Protein AF-A0A2X4V142-F1 (afdb_monomer_lite)

Foldseek 3Di:
DVVLVVVLVVDDDPVNVVSVVVVVVVCVVDDCVVVVVVVVVVVVVVVVVVVVLVVLLVLLVCCLVVPLVSLVVLCVVQVVDDSVLSNVLSVVQNVCVVVVHDRPSSVVSSVSSVVSVVVVD

Radius of gyration: 23.21 Å; chains: 1; bounding box: 50×28×59 Å

Organism: Serratia plymuthica (NCBI:txid82996)

InterPro domains:
  IPR006839 Dual-action ribosomal maturation protein DarP [NF003593] (2-115)
  IPR006839 Dual-action ribosomal maturation protein DarP [PF04751] (2-114)
  IPR006839 Dual-action ribosomal maturation protein DarP [PTHR38101] (2-119)
  IPR006839 Dual-action ribosomal maturation protein DarP [cd16331] (1-115)
  IPR023153 Dual-action ribosomal maturation protein DarP superfamily [G3DSA:1.10.60.30] (1-48)
  IPR023153 Dual-action ribosomal maturation protein DarP superfamily [G3DSA:1.10.60.30] (51-121)
  IPR023153 Dual-action ribosomal maturation protein DarP superfamily [SSF158710] (2-118)

Secondary structure (DSSP, 8-state):
-HHHHHHHHH--HHHHHHHHHHHHHHHHTS--HHHHHHHHHHHHHHHHHHHHHHHHHHHHHHHHHHGGGGHHHHHHH-TTS-HHHHHHHHHHHHHHHHTT---HHHHHHHHHHHHHHHHH-

pLDDT: mean 86.77, std 7.24, range [59.44, 94.38]

Sequence (121 aa):
MRAAIELAQKIKKEGRRRQLQLIGKMLRARDVEPIQTALDKLKNRHNQQVSLFHKLEALRDRLVEEGDDAIPSILALYPEADRQQLRALVRNAQKEKATNKPPKAYRQIFQYLRDLAETAE

Structure (mmCIF, N/CA/C/O backbone):
data_AF-A0A2X4V142-F1
#
_entry.id   AF-A0A2X4V142-F1
#
loop_
_atom_site.group_PDB
_atom_site.id
_atom_site.type_symbol
_atom_site.label_atom_id
_atom_site.label_alt_id
_atom_site.label_comp_id
_atom_site.label_asym_id
_atom_site.label_entity_id
_atom_site.label_seq_id
_atom_site.pdbx_PDB_ins_code
_atom_site.Cartn_x
_atom_site.Cartn_y
_atom_site.Cartn_z
_atom_site.occupancy
_atom_site.B_iso_or_equiv
_atom_site.auth_seq_id
_atom_site.auth_comp_id
_atom_site.auth_asym_id
_atom_site.auth_atom_id
_atom_site.pdbx_PDB_model_num
ATOM 1 N N . MET A 1 1 ? 23.692 -2.843 -30.156 1.00 76.25 1 MET A N 1
ATOM 2 C CA . MET A 1 1 ? 22.852 -2.046 -29.228 1.00 76.25 1 MET A CA 1
ATOM 3 C C . MET A 1 1 ? 23.051 -2.448 -27.765 1.00 76.25 1 MET A C 1
ATOM 5 O O . MET A 1 1 ? 23.352 -1.573 -26.971 1.00 76.25 1 MET A O 1
ATOM 9 N N . ARG A 1 2 ? 22.978 -3.741 -27.407 1.00 82.19 2 ARG A N 1
ATOM 10 C CA . ARG A 1 2 ? 23.202 -4.233 -26.029 1.00 82.19 2 ARG A CA 1
ATOM 11 C C . ARG A 1 2 ? 24.508 -3.738 -25.380 1.00 82.19 2 ARG A C 1
ATOM 13 O O . ARG A 1 2 ? 24.450 -3.090 -24.345 1.00 82.19 2 ARG A O 1
ATOM 20 N N . ALA A 1 3 ? 25.649 -3.914 -26.050 1.00 85.31 3 ALA A N 1
ATOM 21 C CA . ALA A 1 3 ? 26.945 -3.430 -25.557 1.00 85.31 3 ALA A CA 1
ATOM 22 C C . ALA A 1 3 ? 26.983 -1.903 -25.327 1.00 85.31 3 ALA A C 1
ATOM 24 O O . ALA A 1 3 ? 27.609 -1.424 -24.387 1.00 85.31 3 ALA A O 1
ATOM 25 N N . ALA A 1 4 ? 26.269 -1.124 -26.151 1.00 85.75 4 ALA A N 1
ATOM 26 C CA . ALA A 1 4 ? 26.186 0.325 -25.983 1.00 85.75 4 ALA A CA 1
ATOM 27 C C . ALA A 1 4 ? 25.373 0.715 -24.735 1.00 85.75 4 ALA A C 1
ATOM 29 O O . ALA A 1 4 ? 25.744 1.667 -24.049 1.00 85.75 4 ALA A O 1
ATOM 30 N N . ILE A 1 5 ? 24.309 -0.033 -24.421 1.00 85.81 5 ILE A N 1
ATOM 31 C CA . ILE A 1 5 ? 23.491 0.145 -23.210 1.00 85.81 5 ILE A CA 1
ATOM 32 C C . ILE A 1 5 ? 24.297 -0.221 -21.958 1.00 85.81 5 ILE A C 1
ATOM 34 O O . ILE A 1 5 ? 24.337 0.560 -21.011 1.00 85.81 5 ILE A O 1
ATOM 38 N N . GLU A 1 6 ? 24.986 -1.363 -21.968 1.00 89.50 6 GLU A N 1
ATOM 39 C CA . GLU A 1 6 ? 25.841 -1.806 -20.855 1.00 89.50 6 GLU A CA 1
ATOM 40 C C . GLU A 1 6 ? 26.965 -0.798 -20.574 1.00 89.50 6 GLU A C 1
ATOM 42 O O . GLU A 1 6 ? 27.266 -0.481 -19.423 1.00 89.50 6 GLU A O 1
ATOM 47 N N . LEU A 1 7 ? 27.548 -0.222 -21.628 1.00 86.81 7 LEU A N 1
ATOM 48 C CA . LEU A 1 7 ? 28.544 0.834 -21.501 1.00 86.81 7 LEU A CA 1
ATOM 49 C C . LEU A 1 7 ? 27.940 2.124 -20.909 1.00 86.81 7 LEU A C 1
ATOM 51 O O . LEU A 1 7 ? 28.546 2.741 -20.034 1.00 86.81 7 LEU A O 1
ATOM 55 N N . ALA A 1 8 ? 26.720 2.505 -21.303 1.00 87.19 8 ALA A N 1
ATOM 56 C CA . ALA A 1 8 ? 26.029 3.679 -20.755 1.00 87.19 8 ALA A CA 1
ATOM 57 C C . ALA A 1 8 ? 25.741 3.576 -19.248 1.00 87.19 8 ALA A C 1
ATOM 59 O O . ALA A 1 8 ? 25.678 4.602 -18.572 1.00 87.19 8 ALA A O 1
ATOM 60 N N . GLN A 1 9 ? 25.569 2.359 -18.722 1.00 88.12 9 GLN A N 1
ATOM 61 C CA . GLN A 1 9 ? 25.367 2.111 -17.290 1.00 88.12 9 GLN A CA 1
ATOM 62 C C . GLN A 1 9 ? 26.652 2.307 -16.470 1.00 88.12 9 GLN A C 1
ATOM 64 O O . GLN A 1 9 ? 26.580 2.663 -15.296 1.00 88.12 9 GLN A O 1
ATOM 69 N N . LYS A 1 10 ? 27.826 2.106 -17.082 1.00 89.06 10 LYS A N 1
ATOM 70 C CA . LYS A 1 10 ? 29.137 2.205 -16.415 1.00 89.06 10 LYS A CA 1
ATOM 71 C C . LYS A 1 10 ? 29.714 3.624 -16.432 1.00 89.06 10 LYS A C 1
ATOM 73 O O . LYS A 1 10 ? 30.459 3.997 -15.528 1.00 89.06 10 LYS A O 1
ATOM 78 N N . ILE A 1 11 ? 29.385 4.421 -17.450 1.00 90.88 11 ILE A N 1
ATOM 79 C CA . ILE A 1 11 ? 29.927 5.776 -17.623 1.00 90.88 11 ILE A CA 1
ATOM 80 C C . ILE A 1 11 ? 29.072 6.806 -16.861 1.00 90.88 11 ILE A C 1
ATOM 82 O O . ILE A 1 11 ? 27.851 6.686 -16.777 1.00 90.88 11 ILE A O 1
ATOM 86 N N . LYS A 1 12 ? 29.701 7.859 -16.319 1.00 90.31 12 LYS A N 1
ATOM 87 C CA . LYS A 1 12 ? 29.040 8.957 -15.583 1.00 90.31 12 LYS A CA 1
ATOM 88 C C . LYS A 1 12 ? 29.153 10.299 -16.330 1.00 90.31 12 LYS A C 1
ATOM 90 O O . LYS A 1 12 ? 29.974 10.452 -17.233 1.00 90.31 12 LYS A O 1
ATOM 95 N N . LYS A 1 13 ? 28.345 11.288 -15.919 1.00 90.56 13 LYS A N 1
ATOM 96 C CA . LYS A 1 13 ? 28.395 12.691 -16.391 1.00 90.56 13 LYS A CA 1
ATOM 97 C C . LYS A 1 13 ? 28.298 12.810 -17.929 1.00 90.56 13 LYS A C 1
ATOM 99 O O . LYS A 1 13 ? 27.468 12.149 -18.549 1.00 90.56 13 LYS A O 1
ATOM 104 N N . GLU A 1 14 ? 29.137 13.640 -18.547 1.00 90.06 14 GLU A N 1
ATOM 105 C CA . GLU A 1 14 ? 29.138 13.924 -19.989 1.00 90.06 14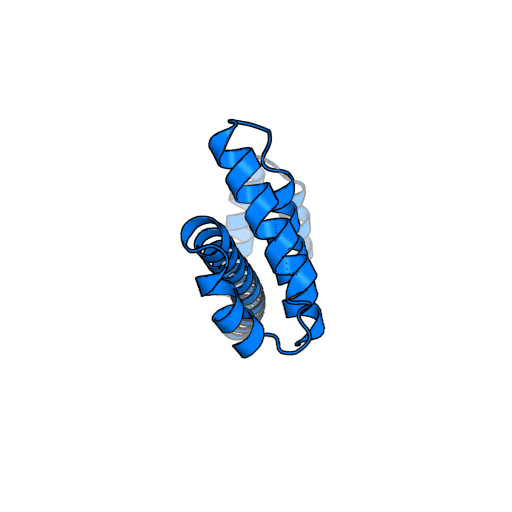 GLU A CA 1
ATOM 106 C C . GLU A 1 14 ? 29.359 12.679 -20.864 1.00 90.06 14 GLU A C 1
ATOM 108 O O . GLU A 1 14 ? 28.752 12.553 -21.928 1.00 90.06 14 GLU A O 1
ATOM 113 N N . GLY A 1 15 ? 30.144 11.701 -20.400 1.00 86.56 15 GLY A N 1
ATOM 114 C CA . GLY A 1 15 ? 30.327 10.440 -21.125 1.00 86.56 15 GLY A CA 1
ATOM 115 C C . GLY A 1 15 ? 29.031 9.626 -21.225 1.00 86.56 15 GLY A C 1
ATOM 116 O O . GLY A 1 15 ? 28.727 9.075 -22.281 1.00 86.56 15 GLY A O 1
ATOM 117 N N . ARG A 1 16 ? 28.203 9.637 -20.170 1.00 88.50 16 ARG A N 1
ATOM 118 C CA . ARG A 1 16 ? 26.861 9.032 -20.193 1.00 88.50 16 ARG A CA 1
ATOM 119 C C . ARG A 1 16 ? 25.942 9.766 -21.162 1.00 88.50 16 ARG A C 1
ATOM 121 O O . ARG A 1 16 ? 25.249 9.128 -21.945 1.00 88.50 16 ARG A O 1
ATOM 128 N N . ARG A 1 17 ? 25.954 11.103 -21.136 1.00 89.31 17 ARG A N 1
ATOM 129 C CA . ARG A 1 17 ? 25.143 11.938 -22.036 1.00 89.31 17 ARG A CA 1
ATOM 130 C C . ARG A 1 17 ? 25.458 11.651 -23.507 1.00 89.31 17 ARG A C 1
ATOM 132 O O . ARG A 1 17 ? 24.536 11.411 -24.282 1.00 89.31 17 ARG A O 1
ATOM 139 N N . ARG A 1 18 ? 26.740 11.611 -23.884 1.00 89.44 18 ARG A N 1
ATOM 140 C CA . ARG A 1 18 ? 27.165 11.269 -25.255 1.00 89.44 18 ARG A CA 1
ATOM 141 C C . ARG A 1 18 ? 26.769 9.844 -25.636 1.00 89.44 18 ARG A C 1
ATOM 143 O O . ARG A 1 18 ? 26.262 9.619 -26.732 1.00 89.44 18 ARG A O 1
ATOM 150 N N . GLN A 1 19 ? 26.926 8.897 -24.714 1.00 89.06 19 GLN A N 1
ATOM 151 C CA . GLN A 1 19 ? 26.540 7.510 -24.953 1.00 89.06 19 GLN A CA 1
ATOM 152 C C . GLN A 1 19 ? 25.026 7.357 -25.179 1.00 89.06 19 GLN A C 1
ATOM 154 O O . GLN A 1 19 ? 24.608 6.621 -26.070 1.00 89.06 19 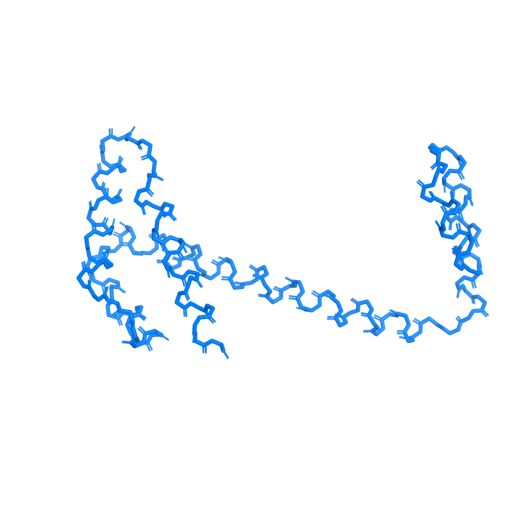GLN A O 1
ATOM 159 N N . LEU A 1 20 ? 24.195 8.095 -24.437 1.00 88.12 20 LEU A N 1
ATOM 160 C CA . LEU A 1 20 ? 22.744 8.123 -24.647 1.00 88.12 20 LEU A CA 1
ATOM 161 C C . LEU A 1 20 ? 22.366 8.695 -26.023 1.00 88.12 20 LEU A C 1
ATOM 163 O O . LEU A 1 20 ? 21.472 8.161 -26.677 1.00 88.12 20 LEU A O 1
ATOM 167 N N . GLN A 1 21 ? 23.065 9.728 -26.501 1.00 89.12 21 GLN A N 1
ATOM 168 C CA . GLN A 1 21 ? 22.845 10.282 -27.845 1.00 89.12 21 GLN A CA 1
ATOM 169 C C . GLN A 1 21 ? 23.191 9.273 -28.949 1.00 89.12 21 GLN A C 1
ATOM 171 O O . GLN A 1 21 ? 22.436 9.137 -29.915 1.00 89.12 21 GLN A O 1
ATOM 176 N N . LEU A 1 22 ? 24.294 8.530 -28.790 1.00 89.06 22 LEU A N 1
ATOM 177 C CA . LEU A 1 22 ? 24.667 7.450 -29.705 1.00 89.06 22 LEU A CA 1
ATOM 178 C C . LEU A 1 22 ? 23.588 6.360 -29.738 1.00 89.06 22 LEU A C 1
ATOM 180 O O . LEU A 1 22 ? 23.140 5.978 -30.819 1.00 89.06 22 LEU A O 1
ATOM 184 N N . ILE A 1 23 ? 23.113 5.914 -28.570 1.00 86.50 23 ILE A N 1
ATOM 185 C CA . ILE A 1 23 ? 22.010 4.946 -28.465 1.00 86.50 23 ILE A CA 1
ATOM 186 C C . ILE A 1 23 ? 20.752 5.483 -29.165 1.00 86.50 23 ILE A C 1
ATOM 188 O O . ILE A 1 23 ? 20.128 4.751 -29.929 1.00 86.50 23 ILE A O 1
ATOM 192 N N . GLY A 1 24 ? 20.415 6.764 -28.986 1.00 84.56 24 GLY A N 1
ATOM 193 C CA . GLY A 1 24 ? 19.288 7.411 -29.667 1.00 84.56 24 GLY A CA 1
ATOM 194 C C . GLY A 1 24 ? 19.432 7.478 -31.194 1.00 84.56 24 GLY A C 1
ATOM 195 O O . GLY A 1 24 ? 18.439 7.405 -31.916 1.00 84.56 24 GLY A O 1
ATOM 196 N N . LYS A 1 25 ? 20.658 7.581 -31.724 1.00 86.69 25 LYS A N 1
ATOM 197 C CA . LYS A 1 25 ? 20.917 7.470 -33.171 1.00 86.69 25 LYS A CA 1
ATOM 198 C C . LYS A 1 25 ? 20.734 6.030 -33.663 1.00 86.69 25 LYS A C 1
ATOM 200 O O . LYS A 1 25 ? 20.128 5.830 -34.708 1.00 86.69 25 LYS A O 1
ATOM 205 N N . MET A 1 26 ? 21.203 5.042 -32.899 1.00 84.19 26 MET A N 1
ATOM 206 C CA . MET A 1 26 ? 21.032 3.618 -33.226 1.00 84.19 26 MET A CA 1
ATOM 207 C C . MET A 1 26 ? 19.562 3.175 -33.175 1.00 84.19 26 MET A C 1
ATOM 209 O O . MET A 1 26 ? 19.155 2.350 -33.984 1.00 84.19 26 MET A O 1
ATOM 213 N N . LEU A 1 27 ? 18.775 3.732 -32.248 1.00 79.75 27 LEU A N 1
ATOM 214 C CA . LEU A 1 27 ? 17.336 3.481 -32.120 1.00 79.75 27 LEU A CA 1
ATOM 215 C C . LEU A 1 27 ? 16.544 3.976 -33.331 1.00 79.75 27 LEU A C 1
ATOM 217 O O . LEU A 1 27 ? 15.689 3.255 -33.819 1.00 79.75 27 LEU A O 1
ATOM 221 N N . ARG A 1 28 ? 16.862 5.171 -33.844 1.00 78.56 28 ARG A N 1
ATOM 222 C CA . ARG A 1 28 ? 16.193 5.750 -35.024 1.00 78.56 28 ARG A CA 1
ATOM 223 C C . ARG A 1 28 ? 16.446 4.983 -36.324 1.00 78.56 28 ARG A C 1
ATOM 225 O O . ARG A 1 28 ? 15.694 5.149 -37.271 1.00 78.56 28 ARG A O 1
ATOM 232 N N . ALA A 1 29 ? 17.502 4.173 -36.376 1.00 78.69 29 ALA A N 1
ATOM 233 C CA . ALA A 1 29 ? 17.829 3.335 -37.528 1.00 78.69 29 ALA A CA 1
ATOM 234 C C . ALA A 1 29 ? 17.103 1.975 -37.511 1.00 78.69 29 ALA A C 1
ATOM 236 O O . ALA A 1 29 ? 17.384 1.119 -38.348 1.00 78.69 29 ALA A O 1
ATOM 237 N N . ARG A 1 30 ? 16.217 1.742 -36.536 1.00 77.38 30 ARG A N 1
ATOM 238 C CA . ARG A 1 30 ? 15.487 0.490 -36.350 1.00 77.38 30 ARG A CA 1
ATOM 239 C C . ARG A 1 30 ? 14.010 0.785 -36.130 1.00 77.38 30 ARG A C 1
ATOM 241 O O . ARG A 1 30 ? 13.651 1.884 -35.719 1.00 77.38 30 ARG A O 1
ATOM 248 N N . ASP A 1 31 ? 13.175 -0.216 -36.366 1.00 76.44 31 ASP A N 1
ATOM 249 C CA . ASP A 1 31 ? 11.777 -0.145 -35.975 1.00 76.44 31 ASP A CA 1
ATOM 250 C C . ASP A 1 31 ? 11.656 -0.065 -34.440 1.00 76.44 31 ASP A C 1
ATOM 252 O O . ASP A 1 31 ? 12.185 -0.904 -33.700 1.00 76.44 31 ASP A O 1
ATOM 256 N N . VAL A 1 32 ? 11.017 1.006 -33.975 1.00 78.25 32 VAL A N 1
ATOM 257 C CA . VAL A 1 32 ? 10.826 1.343 -32.560 1.00 78.25 32 VAL A CA 1
ATOM 258 C C . VAL A 1 32 ? 9.513 0.794 -32.007 1.00 78.25 32 VAL A C 1
ATOM 260 O O . VAL A 1 32 ? 9.372 0.697 -30.787 1.00 78.25 32 VAL A O 1
ATOM 263 N N . GLU A 1 33 ? 8.578 0.394 -32.870 1.00 77.25 33 GLU A N 1
ATOM 264 C CA . GLU A 1 33 ? 7.231 -0.037 -32.492 1.00 77.25 33 GLU A CA 1
ATOM 265 C C . GLU A 1 33 ? 7.227 -1.277 -31.567 1.00 77.25 33 GLU A C 1
ATOM 267 O O . GLU A 1 33 ? 6.545 -1.250 -30.533 1.00 77.25 33 GLU A O 1
ATOM 272 N N . PRO A 1 34 ? 8.058 -2.321 -31.791 1.00 80.50 34 PRO A N 1
ATOM 273 C CA . PRO A 1 34 ? 8.116 -3.474 -30.888 1.00 80.50 34 PRO A CA 1
ATOM 274 C C . PRO A 1 34 ? 8.705 -3.129 -29.513 1.00 80.50 34 PRO A C 1
ATOM 276 O O . PRO A 1 34 ? 8.308 -3.698 -28.494 1.00 80.50 34 PRO A O 1
ATOM 279 N N . ILE A 1 35 ? 9.653 -2.185 -29.472 1.00 76.94 35 ILE A N 1
ATOM 280 C CA . ILE A 1 35 ? 10.288 -1.721 -28.230 1.00 76.94 35 ILE A CA 1
ATOM 281 C C . ILE A 1 35 ? 9.280 -0.914 -27.414 1.00 76.94 35 ILE A C 1
ATOM 283 O O . ILE A 1 35 ? 9.148 -1.137 -26.211 1.00 76.94 35 ILE A O 1
ATOM 287 N N . GLN A 1 36 ? 8.547 -0.015 -28.070 1.00 76.19 36 GLN A N 1
ATOM 288 C CA . GLN A 1 36 ? 7.505 0.787 -27.443 1.00 76.19 36 GLN A CA 1
ATOM 289 C C . GLN A 1 36 ? 6.384 -0.104 -26.893 1.00 76.19 36 GLN A C 1
ATOM 291 O O . GLN A 1 36 ? 6.066 -0.019 -25.711 1.00 76.19 36 GLN A O 1
ATOM 296 N N . THR A 1 37 ? 5.902 -1.064 -27.686 1.00 77.75 37 THR A N 1
ATOM 297 C CA . THR A 1 37 ? 4.892 -2.045 -27.253 1.00 77.75 37 THR A CA 1
ATOM 298 C C . THR A 1 37 ? 5.340 -2.845 -26.025 1.00 77.75 37 THR A C 1
ATOM 300 O O . THR A 1 37 ? 4.565 -3.059 -25.091 1.00 77.75 37 THR A O 1
ATOM 303 N N . ALA A 1 38 ? 6.598 -3.298 -25.994 1.00 78.38 38 ALA A N 1
ATOM 304 C CA . ALA A 1 38 ? 7.138 -4.024 -24.846 1.00 78.38 38 ALA A CA 1
ATOM 305 C C . ALA A 1 38 ? 7.254 -3.133 -23.596 1.00 78.38 38 ALA A C 1
ATOM 307 O O . ALA A 1 38 ? 6.928 -3.575 -22.491 1.00 78.38 38 ALA A O 1
ATOM 308 N N . LEU A 1 39 ? 7.680 -1.876 -23.766 1.00 77.06 39 LEU A N 1
ATOM 309 C CA . LEU A 1 39 ? 7.740 -0.890 -22.687 1.00 77.06 39 LEU A CA 1
ATOM 310 C C . LEU A 1 39 ? 6.351 -0.555 -22.142 1.00 77.06 39 LEU A C 1
ATOM 312 O O . LEU A 1 39 ? 6.194 -0.464 -20.928 1.00 77.06 39 LEU A O 1
ATOM 316 N N . ASP A 1 40 ? 5.348 -0.418 -23.002 1.00 74.69 40 ASP A N 1
ATOM 317 C CA . ASP A 1 40 ? 3.981 -0.100 -22.593 1.00 74.69 40 ASP A CA 1
ATOM 318 C C . ASP A 1 40 ? 3.328 -1.275 -21.860 1.00 74.69 40 ASP A C 1
ATOM 320 O O . ASP A 1 40 ? 2.681 -1.073 -20.834 1.00 74.69 40 ASP A O 1
ATOM 324 N N . LYS A 1 41 ? 3.596 -2.523 -22.270 1.00 72.75 41 LYS A N 1
ATOM 325 C CA . LYS A 1 41 ? 3.205 -3.718 -21.496 1.00 72.75 41 LYS A CA 1
ATOM 326 C C . LYS A 1 41 ? 3.834 -3.737 -20.098 1.00 72.75 41 LYS A C 1
ATOM 328 O O . LYS A 1 41 ? 3.151 -4.050 -19.124 1.00 72.75 41 LYS A O 1
ATOM 333 N N . LEU A 1 42 ? 5.116 -3.384 -19.983 1.00 72.00 42 LEU A N 1
ATOM 334 C CA . LEU A 1 42 ? 5.818 -3.278 -18.697 1.00 72.00 42 LEU A CA 1
ATOM 335 C C . LEU A 1 42 ? 5.247 -2.155 -17.819 1.00 72.00 42 LEU A C 1
ATOM 337 O O . LEU A 1 42 ? 4.960 -2.380 -16.643 1.00 72.00 42 LEU A O 1
ATOM 341 N N . LYS A 1 43 ? 5.038 -0.964 -18.393 1.00 70.38 43 LYS A N 1
ATOM 342 C CA . LYS A 1 43 ? 4.445 0.185 -17.696 1.00 70.38 43 LYS A CA 1
ATOM 343 C C . LYS A 1 43 ? 3.019 -0.098 -17.243 1.00 70.38 43 LYS A C 1
ATOM 345 O O . LYS A 1 43 ? 2.682 0.248 -16.120 1.00 70.38 43 LYS A O 1
ATOM 350 N N . ASN A 1 44 ? 2.206 -0.770 -18.057 1.00 70.25 44 ASN A N 1
ATOM 351 C CA . ASN A 1 44 ? 0.833 -1.117 -17.694 1.00 70.25 44 ASN A CA 1
ATOM 352 C C . ASN A 1 44 ? 0.773 -2.017 -16.457 1.00 70.25 44 ASN A C 1
ATOM 354 O O . ASN A 1 44 ? -0.013 -1.739 -15.558 1.00 70.25 44 ASN A O 1
ATOM 358 N N . ARG A 1 45 ? 1.642 -3.032 -16.352 1.00 65.00 45 ARG A N 1
ATOM 359 C CA . ARG A 1 45 ? 1.710 -3.877 -15.144 1.00 65.00 45 ARG A CA 1
ATOM 360 C C . ARG A 1 45 ? 2.118 -3.080 -13.904 1.00 65.00 45 ARG A C 1
ATOM 362 O O . ARG A 1 45 ? 1.553 -3.281 -12.835 1.00 65.00 45 ARG A O 1
ATOM 369 N N . HIS A 1 46 ? 3.075 -2.162 -14.044 1.00 66.62 46 HIS A N 1
ATOM 370 C CA . HIS A 1 46 ? 3.488 -1.307 -12.931 1.00 66.62 46 HIS A CA 1
ATOM 371 C C . HIS A 1 46 ? 2.377 -0.331 -12.516 1.00 66.62 46 HIS A C 1
ATOM 373 O O . HIS A 1 46 ? 2.075 -0.210 -11.334 1.00 66.62 46 HIS A O 1
ATOM 379 N N . ASN A 1 47 ? 1.705 0.295 -13.483 1.00 70.06 47 ASN A N 1
ATOM 380 C CA . ASN A 1 47 ? 0.588 1.206 -13.237 1.00 70.06 47 ASN A CA 1
ATOM 381 C C . ASN A 1 47 ? -0.601 0.496 -12.574 1.00 70.06 47 ASN A C 1
ATOM 383 O O . ASN A 1 47 ? -1.263 1.085 -11.723 1.00 70.06 47 ASN A O 1
ATOM 387 N N . GLN A 1 48 ? -0.856 -0.769 -12.926 1.00 76.06 48 GLN A N 1
ATOM 388 C CA . GLN A 1 48 ? -1.875 -1.593 -12.272 1.00 76.06 48 GLN A CA 1
ATOM 389 C C . GLN A 1 48 ? -1.538 -1.830 -10.797 1.00 76.06 48 GLN A C 1
ATOM 391 O O . GLN A 1 48 ? -2.381 -1.568 -9.945 1.00 76.06 48 GLN A O 1
ATOM 396 N N . GLN A 1 49 ? -0.296 -2.216 -10.481 1.00 77.06 49 GLN A N 1
ATOM 397 C CA . GLN A 1 49 ? 0.143 -2.377 -9.089 1.00 77.06 49 GLN A CA 1
ATOM 398 C C . GLN A 1 49 ? 0.043 -1.067 -8.299 1.00 77.06 49 GLN A C 1
ATOM 400 O O . GLN A 1 49 ? -0.484 -1.059 -7.191 1.00 77.06 49 GLN A O 1
ATOM 405 N N . VAL A 1 50 ? 0.477 0.056 -8.879 1.00 81.50 50 VAL A N 1
ATOM 406 C CA . VAL A 1 50 ? 0.366 1.377 -8.236 1.00 81.50 50 VAL A CA 1
ATOM 407 C C . VAL A 1 50 ? -1.100 1.749 -7.985 1.00 81.50 50 VAL A C 1
ATOM 409 O O . VAL A 1 50 ? -1.445 2.221 -6.905 1.00 81.50 50 VAL A O 1
ATOM 412 N N . SER A 1 51 ? -1.991 1.487 -8.947 1.00 84.44 51 SER A N 1
ATOM 413 C CA . SER A 1 51 ? -3.428 1.733 -8.782 1.00 84.44 51 SER A CA 1
ATOM 414 C C . SER A 1 51 ? -4.043 0.871 -7.678 1.00 84.44 51 SER A C 1
ATOM 416 O O . SER A 1 51 ? -4.842 1.381 -6.894 1.00 84.44 51 SER A O 1
ATOM 418 N N . LEU A 1 52 ? -3.661 -0.407 -7.585 1.00 86.81 52 LEU A N 1
ATOM 419 C CA . LEU A 1 52 ? -4.094 -1.290 -6.500 1.00 86.81 52 LEU A CA 1
ATOM 420 C C . LEU A 1 52 ? -3.624 -0.763 -5.143 1.00 86.81 52 LEU A C 1
ATOM 422 O O . LEU A 1 52 ? -4.444 -0.628 -4.240 1.00 86.81 52 LEU A O 1
ATOM 426 N N . PHE A 1 53 ? -2.355 -0.365 -5.020 1.00 88.25 53 PHE A N 1
ATOM 427 C CA . PHE A 1 53 ? -1.826 0.240 -3.795 1.00 88.25 53 PHE A CA 1
ATOM 428 C C . PHE A 1 53 ? -2.656 1.446 -3.344 1.00 88.25 53 PHE A C 1
ATOM 430 O O . PHE A 1 53 ? -3.113 1.475 -2.203 1.00 88.25 53 PHE A O 1
ATOM 437 N N . HIS A 1 54 ? -2.938 2.393 -4.242 1.00 89.94 54 HIS A N 1
ATOM 438 C CA . HIS A 1 54 ? -3.748 3.565 -3.902 1.00 89.94 54 HIS A CA 1
ATOM 439 C C . HIS A 1 54 ? -5.196 3.218 -3.534 1.00 89.94 54 HIS A C 1
ATOM 441 O O . HIS A 1 54 ? -5.769 3.843 -2.642 1.00 89.94 54 HIS A O 1
ATOM 447 N N . LYS A 1 55 ? -5.795 2.203 -4.170 1.00 90.44 55 LYS A N 1
ATOM 448 C CA . LYS A 1 55 ? -7.121 1.704 -3.769 1.00 90.44 55 LYS A CA 1
ATOM 449 C C . LYS A 1 55 ? -7.095 1.150 -2.344 1.00 90.44 55 LYS A C 1
ATOM 451 O O . LYS A 1 55 ? -7.981 1.471 -1.559 1.00 90.44 55 LYS A O 1
ATOM 456 N N . LEU A 1 56 ? -6.080 0.357 -1.994 1.00 92.19 56 LEU A N 1
ATOM 457 C CA . LEU A 1 56 ? -5.925 -0.196 -0.645 1.00 92.19 56 LEU A CA 1
ATOM 458 C C . LEU A 1 56 ? -5.681 0.899 0.403 1.00 92.19 56 LEU A C 1
ATOM 460 O O . LEU A 1 56 ? -6.226 0.823 1.504 1.00 92.19 56 LEU A O 1
ATOM 464 N N . GLU A 1 57 ? -4.912 1.936 0.062 1.00 92.88 57 GLU A N 1
ATOM 465 C CA . GLU A 1 57 ? -4.730 3.113 0.921 1.00 92.88 57 GLU A CA 1
ATOM 466 C C . GLU A 1 57 ? -6.057 3.827 1.187 1.00 92.88 57 GLU A C 1
ATOM 468 O O . GLU A 1 57 ? -6.396 4.060 2.346 1.00 92.88 57 GLU A O 1
ATOM 473 N N . ALA A 1 58 ? -6.846 4.088 0.140 1.00 92.50 58 ALA A N 1
ATOM 474 C CA . ALA A 1 58 ? -8.153 4.727 0.274 1.00 92.50 58 ALA A CA 1
ATOM 475 C C . ALA A 1 58 ? -9.128 3.892 1.123 1.00 92.50 58 ALA A C 1
ATOM 477 O O . ALA A 1 58 ? -9.852 4.437 1.955 1.00 92.50 58 ALA A O 1
ATOM 478 N N . LEU A 1 59 ? -9.126 2.564 0.959 1.00 91.81 59 LEU A N 1
ATOM 479 C CA . LEU A 1 59 ? -9.946 1.656 1.768 1.00 91.81 59 LEU A CA 1
ATOM 480 C C . LEU A 1 59 ? -9.541 1.674 3.247 1.00 91.81 59 LEU A C 1
ATOM 482 O O . LEU A 1 59 ? -10.407 1.727 4.120 1.00 91.81 59 LEU A O 1
ATOM 486 N N . ARG A 1 60 ? -8.237 1.662 3.544 1.00 93.69 60 ARG A N 1
ATOM 487 C CA . ARG A 1 60 ? -7.725 1.802 4.915 1.00 93.69 60 ARG A CA 1
ATOM 488 C C . ARG A 1 60 ? -8.157 3.130 5.529 1.00 93.69 60 ARG A C 1
ATOM 490 O O . ARG A 1 60 ? -8.598 3.145 6.675 1.00 93.69 60 ARG A O 1
ATOM 497 N N . ASP A 1 61 ? -7.997 4.227 4.798 1.00 93.06 61 ASP A N 1
ATOM 498 C CA . ASP A 1 61 ? -8.305 5.564 5.310 1.00 93.06 61 ASP A CA 1
ATOM 499 C C . ASP A 1 61 ? -9.793 5.675 5.636 1.00 93.06 61 ASP A C 1
ATOM 501 O O . ASP A 1 61 ? -10.155 6.047 6.753 1.00 93.06 61 ASP A O 1
ATOM 505 N N . ARG A 1 62 ? -10.637 5.181 4.727 1.00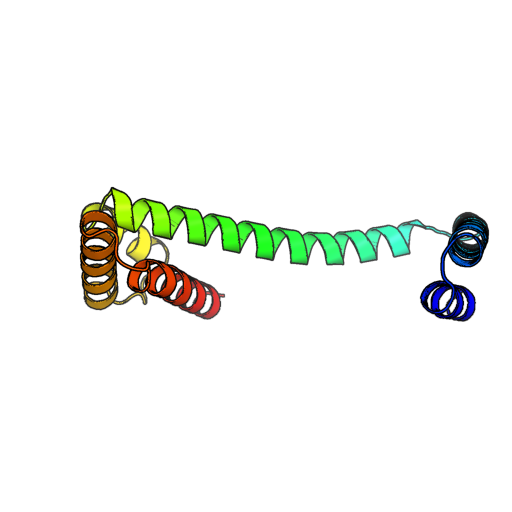 92.69 62 ARG A N 1
ATOM 506 C CA . ARG A 1 62 ? -12.079 5.063 4.931 1.00 92.69 62 ARG A CA 1
ATOM 507 C C . ARG A 1 62 ? -12.438 4.225 6.158 1.00 92.69 62 ARG A C 1
ATOM 509 O O . ARG A 1 62 ? -13.259 4.651 6.960 1.00 92.69 62 ARG A O 1
ATOM 516 N N . LEU A 1 63 ? -11.808 3.064 6.347 1.00 91.62 63 LEU A N 1
ATOM 517 C CA . LEU A 1 63 ? -12.041 2.208 7.517 1.00 91.62 63 LEU A CA 1
ATOM 518 C C . LEU A 1 63 ? -11.727 2.916 8.839 1.00 91.62 63 LEU A C 1
ATOM 520 O O . LEU A 1 63 ? -12.409 2.705 9.836 1.00 91.62 63 LEU A O 1
ATOM 524 N N . VAL A 1 64 ? -10.688 3.746 8.870 1.00 91.56 64 VAL A N 1
ATOM 525 C CA . VAL A 1 64 ? -10.285 4.462 10.086 1.00 91.56 64 VAL A CA 1
ATOM 526 C C . VAL A 1 64 ? -11.198 5.661 10.354 1.00 91.56 64 VAL A C 1
ATOM 528 O O . VAL A 1 64 ? -11.445 5.976 11.520 1.00 91.56 64 VAL A O 1
ATOM 531 N N . GLU A 1 65 ? -11.707 6.314 9.310 1.00 91.62 65 GLU A N 1
ATOM 532 C CA . GLU A 1 65 ? -12.622 7.457 9.419 1.00 91.62 65 GLU A CA 1
ATOM 533 C C . GLU A 1 65 ? -14.067 7.047 9.722 1.00 91.62 65 GLU A C 1
ATOM 535 O O . GLU A 1 65 ? -14.648 7.553 10.679 1.00 91.62 65 GLU A O 1
ATOM 540 N N . GLU A 1 66 ? -14.627 6.111 8.955 1.00 89.75 66 GLU A N 1
ATOM 541 C CA . GLU A 1 66 ? -16.018 5.645 9.085 1.00 89.75 66 GLU A CA 1
ATOM 542 C C . GLU A 1 66 ? -16.177 4.543 10.149 1.00 89.75 66 GLU A C 1
ATOM 544 O O . GLU A 1 66 ? -17.275 4.291 10.638 1.00 89.75 66 GLU A O 1
ATOM 549 N N . GLY A 1 67 ? -15.089 3.884 10.554 1.00 88.88 67 GLY A N 1
ATOM 550 C CA . GLY A 1 67 ? -15.123 2.880 11.612 1.00 88.88 67 GLY A CA 1
ATOM 551 C C . GLY A 1 67 ? -15.837 1.585 11.205 1.00 88.88 67 GLY A C 1
ATOM 552 O O . GLY A 1 67 ? -15.623 1.038 10.121 1.00 88.88 67 GLY A O 1
ATOM 553 N N . ASP A 1 68 ? -16.682 1.073 12.106 1.00 87.69 68 ASP A N 1
ATOM 554 C CA . ASP A 1 68 ? -17.397 -0.198 11.925 1.00 87.69 68 ASP A CA 1
ATOM 555 C C . ASP A 1 68 ? -18.371 -0.170 10.725 1.00 87.69 68 ASP A C 1
ATOM 557 O O . ASP A 1 68 ? -18.649 -1.225 10.145 1.00 87.69 68 ASP A O 1
ATOM 561 N N . ASP A 1 69 ? -18.834 1.015 10.315 1.00 89.25 69 ASP A N 1
ATOM 562 C CA . ASP A 1 69 ? -19.803 1.204 9.227 1.00 89.25 69 ASP A CA 1
ATOM 563 C C . ASP A 1 69 ? -19.202 0.944 7.837 1.00 89.25 69 ASP A C 1
ATOM 565 O O . ASP A 1 69 ? -19.916 0.548 6.914 1.00 89.25 69 ASP A O 1
ATOM 569 N N . ALA A 1 70 ? -17.879 1.079 7.685 1.00 90.12 70 ALA A N 1
ATOM 570 C CA . ALA A 1 70 ? -17.181 0.777 6.434 1.00 90.12 70 ALA A CA 1
ATOM 571 C C . ALA A 1 70 ? -16.856 -0.718 6.264 1.00 90.12 70 ALA A C 1
ATOM 573 O O . ALA A 1 70 ? -16.591 -1.168 5.146 1.00 90.12 70 ALA A O 1
ATOM 574 N N . ILE A 1 71 ? -16.902 -1.521 7.333 1.00 89.38 71 ILE A N 1
ATOM 575 C CA . ILE A 1 71 ? -16.536 -2.948 7.291 1.00 89.38 71 ILE A CA 1
ATOM 576 C C . ILE A 1 71 ? -17.397 -3.767 6.306 1.00 89.38 71 ILE A C 1
ATOM 578 O O . ILE A 1 71 ? -16.823 -4.560 5.556 1.00 89.38 71 ILE A O 1
ATOM 582 N N . PRO A 1 72 ? -18.733 -3.592 6.224 1.00 90.69 72 PRO A N 1
ATOM 583 C CA . PRO A 1 72 ? -19.557 -4.298 5.242 1.00 90.69 72 PRO A CA 1
ATOM 584 C C . PRO A 1 72 ? -19.120 -4.061 3.791 1.00 90.69 72 PRO A C 1
ATOM 586 O O . PRO A 1 72 ? -19.197 -4.977 2.978 1.00 90.69 72 PRO A O 1
ATOM 589 N N . SER A 1 73 ? -18.616 -2.864 3.469 1.00 89.62 73 SER A N 1
ATOM 590 C CA . SER A 1 73 ? -18.139 -2.548 2.116 1.00 89.62 73 SER A CA 1
ATOM 591 C C . SER A 1 73 ? -16.873 -3.329 1.747 1.00 89.62 73 SER A C 1
ATOM 593 O O . SER A 1 73 ? -16.730 -3.767 0.609 1.00 89.62 73 SER A O 1
ATOM 595 N N . ILE A 1 74 ? -15.994 -3.579 2.723 1.00 89.19 74 ILE A N 1
ATOM 596 C CA . ILE A 1 74 ? -14.799 -4.411 2.548 1.00 89.19 74 ILE A CA 1
ATOM 597 C C . ILE A 1 74 ? -15.188 -5.876 2.399 1.00 89.19 74 ILE A C 1
ATOM 599 O O . ILE A 1 74 ? -14.653 -6.544 1.527 1.00 89.19 74 ILE A O 1
ATOM 603 N N . LEU A 1 75 ? -16.140 -6.365 3.197 1.00 90.38 75 LEU A N 1
ATOM 604 C CA . LEU A 1 75 ? -16.626 -7.746 3.103 1.00 90.38 75 LEU A CA 1
ATOM 605 C C . LEU A 1 75 ? -17.330 -8.028 1.769 1.00 90.38 75 LEU A C 1
ATOM 607 O O . LEU A 1 75 ? -17.275 -9.147 1.272 1.00 90.38 75 LEU A O 1
ATOM 611 N N . ALA A 1 76 ? -17.965 -7.018 1.168 1.00 90.00 76 ALA A N 1
ATOM 612 C CA . ALA A 1 76 ? -18.534 -7.135 -0.172 1.00 90.00 76 ALA A CA 1
ATOM 613 C C . ALA A 1 76 ? -17.455 -7.261 -1.265 1.00 90.00 76 ALA A C 1
ATOM 615 O O . ALA A 1 76 ? -17.692 -7.913 -2.278 1.00 90.00 76 ALA A O 1
ATOM 616 N N . LEU A 1 77 ? -16.285 -6.642 -1.066 1.00 88.25 77 LEU A N 1
ATOM 617 C CA . LEU A 1 77 ? -15.138 -6.744 -1.976 1.00 88.25 77 LEU A CA 1
ATOM 618 C C . LEU A 1 77 ? -14.315 -8.017 -1.732 1.00 88.25 77 LEU A C 1
ATOM 620 O O . LEU A 1 77 ? -13.854 -8.638 -2.683 1.00 88.25 77 LEU A O 1
ATOM 624 N N . TYR A 1 78 ? -14.152 -8.402 -0.466 1.00 89.75 78 TYR A N 1
ATOM 625 C CA . TYR A 1 78 ? -13.359 -9.539 -0.007 1.00 89.75 78 TYR A CA 1
ATOM 626 C C . TYR A 1 78 ? -14.194 -10.389 0.967 1.00 89.75 78 TYR A C 1
ATOM 628 O O . TYR A 1 78 ? -14.123 -10.178 2.182 1.00 89.75 78 TYR A O 1
ATOM 636 N N . PRO A 1 79 ? -14.985 -11.354 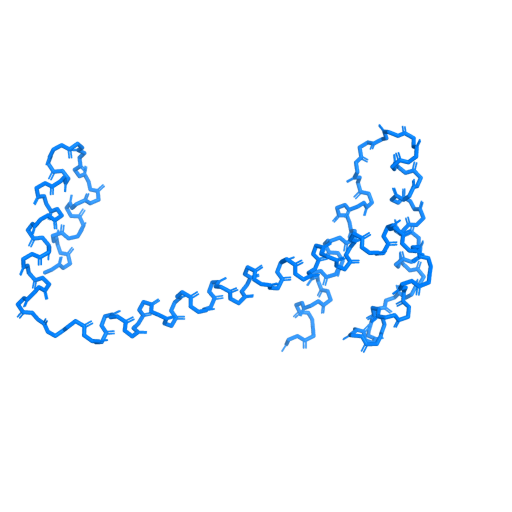0.461 1.00 88.25 79 PRO A N 1
ATOM 637 C CA . PRO A 1 79 ? -15.855 -12.193 1.292 1.00 88.25 79 PRO A CA 1
ATOM 638 C C . PRO A 1 79 ? -15.106 -13.041 2.329 1.00 88.25 79 PRO A C 1
ATOM 640 O O . PRO A 1 79 ? -15.650 -13.329 3.391 1.00 88.25 79 PRO A O 1
ATOM 643 N N . GLU A 1 80 ? -13.851 -13.393 2.040 1.00 87.88 80 GLU A N 1
ATOM 644 C CA . GLU A 1 80 ? -12.957 -14.165 2.918 1.00 87.88 80 GLU A CA 1
ATOM 645 C C . GLU A 1 80 ? -12.384 -13.337 4.086 1.00 87.88 80 GLU A C 1
ATOM 647 O O . GLU A 1 80 ? -11.678 -13.862 4.948 1.00 87.88 80 GLU A O 1
ATOM 652 N N . ALA A 1 81 ? -12.645 -12.026 4.126 1.00 89.69 81 ALA A N 1
ATOM 653 C CA . ALA A 1 81 ? -12.118 -11.173 5.179 1.00 89.69 81 ALA A CA 1
ATOM 654 C C . ALA A 1 81 ? -12.768 -11.476 6.542 1.00 89.69 81 ALA A C 1
ATOM 656 O O . ALA A 1 81 ? -13.989 -11.552 6.693 1.00 89.69 81 ALA A O 1
ATOM 657 N N . ASP A 1 82 ? -11.944 -11.559 7.583 1.00 91.50 82 ASP A N 1
ATOM 658 C CA . ASP A 1 82 ? -12.389 -11.722 8.961 1.00 91.50 82 ASP A CA 1
ATOM 659 C C . ASP A 1 82 ? -12.908 -10.383 9.504 1.00 91.50 82 ASP A C 1
ATOM 661 O O . ASP A 1 82 ? -12.166 -9.444 9.828 1.00 91.50 82 ASP A O 1
ATOM 665 N N . ARG A 1 83 ? -14.234 -10.321 9.648 1.00 91.19 83 ARG A N 1
ATOM 666 C CA . ARG A 1 83 ? -14.949 -9.167 10.196 1.00 91.19 83 ARG A CA 1
ATOM 667 C C . ARG A 1 83 ? -14.468 -8.783 11.597 1.00 91.19 83 ARG A C 1
ATOM 669 O O . ARG A 1 83 ? -14.386 -7.591 11.896 1.00 91.19 83 ARG A O 1
ATOM 676 N N . GLN A 1 84 ? -14.206 -9.748 12.479 1.00 91.62 84 GLN A N 1
ATOM 677 C CA . GLN A 1 84 ? -13.792 -9.462 13.854 1.00 91.62 84 GLN A CA 1
ATOM 678 C C . GLN A 1 84 ? -12.366 -8.913 13.898 1.00 91.62 84 GLN A C 1
ATOM 680 O O . GLN A 1 84 ? -12.113 -7.944 14.623 1.00 91.62 84 GLN A O 1
ATOM 685 N N . GLN A 1 85 ? -11.464 -9.475 13.091 1.00 92.06 85 GLN A N 1
ATOM 686 C CA . GLN A 1 85 ? -10.092 -8.988 12.970 1.00 92.06 85 GLN A CA 1
ATOM 687 C C . GLN A 1 85 ? -10.055 -7.546 12.445 1.00 92.06 85 GLN A C 1
ATOM 689 O O . GLN A 1 85 ? -9.427 -6.687 13.072 1.00 92.06 85 GLN A O 1
ATOM 694 N N . LEU A 1 86 ? -10.783 -7.247 11.360 1.00 91.50 86 LEU A N 1
ATOM 695 C CA . LEU A 1 86 ? -10.904 -5.886 10.816 1.00 91.50 86 LEU A CA 1
ATOM 696 C C . LEU A 1 86 ? -11.417 -4.903 11.868 1.00 91.50 86 LEU A C 1
ATOM 698 O O . LEU A 1 86 ? -10.818 -3.853 12.094 1.00 91.50 86 LEU A O 1
ATOM 702 N N . ARG A 1 87 ? -12.482 -5.275 12.579 1.00 92.81 87 ARG A N 1
ATOM 703 C CA . ARG A 1 87 ? -13.083 -4.448 13.629 1.00 92.81 87 ARG A CA 1
ATOM 704 C C . ARG A 1 87 ? -12.122 -4.152 14.782 1.00 92.81 87 ARG A C 1
ATOM 706 O O . ARG A 1 87 ? -12.117 -3.055 15.343 1.00 92.81 87 ARG A O 1
ATOM 713 N N . ALA A 1 88 ? -11.305 -5.127 15.177 1.00 94.38 88 ALA A N 1
ATOM 714 C CA . ALA A 1 88 ? -10.278 -4.927 16.196 1.00 94.38 88 ALA A CA 1
ATOM 715 C C . ALA A 1 88 ? -9.179 -3.968 15.710 1.00 94.38 88 ALA A C 1
ATOM 717 O O . ALA A 1 88 ? -8.801 -3.049 16.440 1.00 94.38 88 ALA A O 1
ATOM 718 N N . LEU A 1 89 ? -8.706 -4.145 14.474 1.00 94.31 89 LEU A N 1
ATOM 719 C CA . LEU A 1 89 ? -7.685 -3.291 13.867 1.00 94.31 89 LEU A CA 1
ATOM 720 C C . LEU A 1 89 ? -8.159 -1.841 13.711 1.00 94.31 89 LEU A C 1
ATOM 722 O O . LEU A 1 89 ? -7.424 -0.925 14.077 1.00 94.31 89 LEU A O 1
ATOM 726 N N . VAL A 1 90 ? -9.391 -1.629 13.248 1.00 94.19 90 VAL A N 1
ATOM 727 C CA . VAL A 1 90 ? -9.994 -0.297 13.082 1.00 94.19 90 VAL A CA 1
ATOM 728 C C . VAL A 1 90 ? -10.091 0.442 14.412 1.00 94.19 90 VAL A C 1
ATOM 730 O O . VAL A 1 90 ? -9.584 1.558 14.534 1.00 94.19 90 VAL A O 1
ATOM 733 N N . ARG A 1 91 ? -10.646 -0.195 15.451 1.00 93.94 91 ARG A N 1
ATOM 734 C CA . ARG A 1 91 ? -10.745 0.418 16.787 1.00 93.94 91 ARG A CA 1
ATOM 735 C C . ARG A 1 91 ? -9.374 0.752 17.373 1.00 93.94 91 ARG A C 1
ATOM 737 O O . ARG A 1 91 ? -9.204 1.807 17.986 1.00 93.94 91 ARG A O 1
ATOM 744 N N . ASN A 1 92 ? -8.383 -0.116 17.167 1.00 93.50 92 ASN A N 1
ATOM 745 C CA . ASN A 1 92 ? -7.011 0.151 17.592 1.00 93.50 92 ASN A CA 1
ATOM 746 C C . ASN A 1 92 ? -6.402 1.334 16.831 1.00 93.50 92 ASN A C 1
ATOM 748 O O . ASN A 1 92 ? -5.798 2.198 17.460 1.00 93.50 92 ASN A O 1
ATOM 752 N N . ALA A 1 93 ? -6.609 1.424 15.516 1.00 93.81 93 ALA A N 1
ATOM 753 C CA . ALA A 1 93 ? -6.115 2.532 14.699 1.00 93.81 93 ALA A CA 1
ATOM 754 C C . ALA A 1 93 ? -6.763 3.870 15.087 1.00 93.81 93 ALA A C 1
ATOM 756 O O . ALA A 1 93 ? -6.063 4.873 15.227 1.00 93.81 93 ALA A O 1
ATOM 757 N N . GLN A 1 94 ? -8.072 3.887 15.349 1.00 93.50 94 GLN A N 1
ATOM 758 C CA . GLN A 1 94 ? -8.774 5.072 15.852 1.00 93.50 94 GLN A CA 1
ATOM 759 C C . GLN A 1 94 ? -8.247 5.503 17.225 1.00 93.50 94 GLN A C 1
ATOM 761 O O . GLN A 1 94 ? -7.989 6.685 17.451 1.00 93.50 94 GLN A O 1
ATOM 766 N N . LYS A 1 95 ? -8.010 4.547 18.131 1.00 93.44 95 LYS A N 1
ATOM 767 C CA . LYS A 1 95 ? -7.426 4.819 19.450 1.00 93.44 95 LYS A CA 1
ATOM 768 C C . LYS A 1 95 ? -5.992 5.342 19.351 1.00 93.44 95 LYS A C 1
ATOM 770 O O . LYS A 1 95 ? -5.628 6.258 20.087 1.00 93.44 95 LYS A O 1
ATOM 775 N N . GLU A 1 96 ? -5.172 4.785 18.461 1.00 93.31 96 GLU A N 1
ATOM 776 C CA . GLU A 1 96 ? -3.811 5.269 18.193 1.00 93.31 96 GLU A CA 1
ATOM 777 C C . GLU A 1 96 ? -3.831 6.705 17.655 1.00 93.31 96 GLU A C 1
ATOM 779 O O . GLU A 1 96 ? -3.110 7.549 18.188 1.00 93.31 96 GLU A O 1
ATOM 784 N N . LYS A 1 97 ? -4.717 7.003 16.692 1.00 90.56 97 LYS A N 1
ATOM 785 C CA . LYS A 1 97 ? -4.927 8.352 16.138 1.00 90.56 97 LYS A CA 1
ATOM 786 C C . LYS A 1 97 ? -5.366 9.342 17.220 1.00 90.56 97 LYS A C 1
ATOM 788 O O . LYS A 1 97 ? -4.786 10.415 17.336 1.00 90.56 97 LYS A O 1
ATOM 793 N N . ALA A 1 98 ? -6.324 8.961 18.065 1.00 90.94 98 ALA A N 1
ATOM 794 C CA . ALA A 1 98 ? -6.815 9.802 19.158 1.00 90.94 98 ALA A CA 1
ATOM 795 C C . ALA A 1 98 ? -5.766 10.051 20.259 1.00 90.94 98 ALA A C 1
ATOM 797 O O . ALA A 1 98 ? -5.785 11.092 20.907 1.00 90.94 98 ALA A O 1
ATOM 798 N N . THR A 1 99 ? -4.844 9.109 20.477 1.00 92.38 99 THR A N 1
ATOM 799 C CA . THR A 1 99 ? -3.796 9.214 21.510 1.00 92.38 99 THR A CA 1
ATOM 800 C C . THR A 1 99 ? -2.441 9.673 20.967 1.00 92.38 99 THR A C 1
ATOM 802 O O . THR A 1 99 ? -1.460 9.624 21.707 1.00 92.38 99 THR A O 1
ATOM 805 N N . ASN A 1 100 ? -2.369 10.115 19.701 1.00 89.38 100 ASN A N 1
ATOM 806 C CA . ASN A 1 100 ? -1.127 10.497 19.010 1.00 89.38 100 ASN A CA 1
ATOM 807 C C . ASN A 1 100 ? -0.007 9.446 19.138 1.00 89.38 100 ASN A C 1
ATOM 809 O O . ASN A 1 100 ? 1.181 9.759 19.238 1.00 89.38 100 ASN A O 1
ATOM 813 N N . LYS A 1 101 ? -0.390 8.168 19.153 1.00 88.75 101 LYS A N 1
ATOM 814 C CA . LYS A 1 101 ? 0.555 7.054 19.201 1.00 88.75 101 LYS A CA 1
ATOM 815 C C . LYS A 1 101 ? 1.057 6.716 17.798 1.00 88.75 101 LYS A C 1
ATOM 817 O O . LYS A 1 101 ? 0.386 7.019 16.812 1.00 88.75 101 LYS A O 1
ATOM 822 N N . PRO A 1 102 ? 2.216 6.041 17.690 1.00 89.88 102 PRO A N 1
ATOM 823 C CA . PRO A 1 102 ? 2.688 5.532 16.412 1.00 89.88 102 PRO A CA 1
ATOM 824 C C . PRO A 1 102 ? 1.601 4.694 15.711 1.00 89.88 102 PRO A C 1
ATOM 826 O O . PRO A 1 102 ? 1.027 3.818 16.361 1.00 89.88 102 PRO A O 1
ATOM 829 N N . PRO A 1 103 ? 1.346 4.909 14.405 1.00 92.38 103 PRO A N 1
ATOM 830 C CA . PRO A 1 103 ? 0.244 4.286 13.670 1.00 92.38 103 PRO A CA 1
ATOM 831 C C . PRO A 1 103 ? 0.597 2.837 13.302 1.00 92.38 103 PRO A C 1
ATOM 833 O O . PRO A 1 103 ? 0.980 2.516 12.171 1.00 92.38 103 PRO A O 1
ATOM 836 N N . LYS A 1 104 ? 0.572 1.941 14.288 1.00 93.81 104 LYS A N 1
ATOM 837 C CA . LYS A 1 104 ? 0.883 0.521 14.104 1.00 93.81 104 LYS A CA 1
ATOM 838 C C . LYS A 1 104 ? -0.324 -0.202 13.523 1.00 93.81 104 LYS A C 1
ATOM 840 O O . LYS A 1 104 ? -0.180 -0.835 12.480 1.00 93.81 104 LYS A O 1
ATOM 845 N N . ALA A 1 105 ? -1.495 -0.057 14.135 1.00 91.56 105 ALA A N 1
ATOM 846 C CA . ALA A 1 105 ? -2.724 -0.682 13.661 1.00 91.56 105 ALA A CA 1
ATOM 847 C C . ALA A 1 105 ? -3.10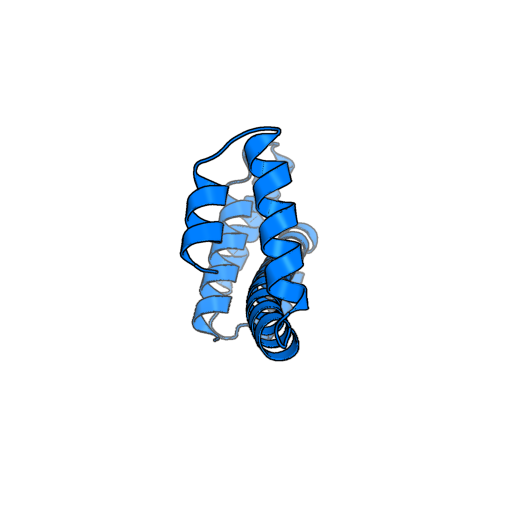2 -0.184 12.258 1.00 91.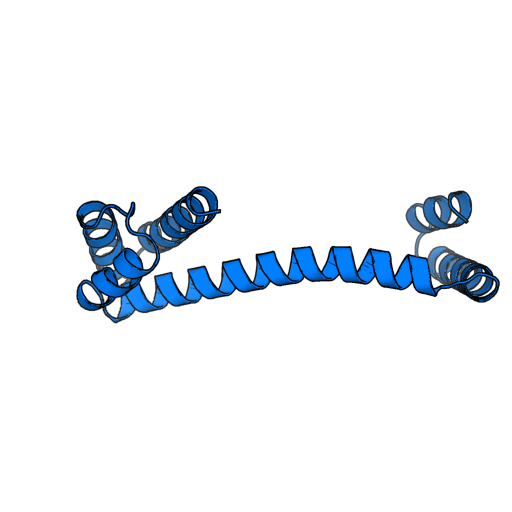56 105 ALA A C 1
ATOM 849 O O . ALA A 1 105 ? -3.489 -0.973 11.406 1.00 91.56 105 ALA A O 1
ATOM 850 N N . TYR A 1 106 ? -2.871 1.097 11.967 1.00 91.44 106 TYR A N 1
ATOM 851 C CA . TYR A 1 106 ? -3.054 1.674 10.630 1.00 91.44 106 TYR A CA 1
ATOM 852 C C . TYR A 1 106 ? -2.216 0.968 9.546 1.00 91.44 106 TYR A C 1
ATOM 854 O O . TYR A 1 106 ? -2.717 0.642 8.470 1.00 91.44 106 TYR A O 1
ATOM 862 N N . ARG A 1 107 ? -0.942 0.669 9.844 1.00 94.38 107 ARG A N 1
ATOM 863 C CA . ARG A 1 107 ? -0.070 -0.110 8.947 1.00 94.38 107 ARG A CA 1
ATOM 864 C C . ARG A 1 107 ? -0.524 -1.566 8.834 1.00 94.38 107 ARG A C 1
ATOM 866 O O . ARG A 1 107 ? -0.461 -2.132 7.750 1.00 94.38 107 ARG A O 1
ATOM 873 N N . GLN A 1 108 ? -1.017 -2.150 9.926 1.00 94.31 108 GLN A N 1
ATOM 874 C CA . GLN A 1 108 ? -1.550 -3.516 9.929 1.00 94.31 108 GLN A CA 1
ATOM 875 C C . GLN A 1 108 ? -2.830 -3.650 9.095 1.00 94.31 108 GLN A C 1
ATOM 877 O O . GLN A 1 108 ? -2.977 -4.656 8.413 1.00 94.31 108 GLN A O 1
ATOM 882 N N . ILE A 1 109 ? -3.717 -2.644 9.086 1.00 93.62 109 ILE A N 1
ATOM 883 C CA . ILE A 1 109 ? -4.896 -2.626 8.201 1.00 93.62 109 ILE A CA 1
ATOM 884 C C . ILE A 1 109 ? -4.450 -2.682 6.739 1.00 93.62 109 ILE A C 1
ATOM 886 O O . ILE A 1 109 ? -4.961 -3.500 5.984 1.00 93.62 109 ILE A O 1
ATOM 890 N N . PHE A 1 110 ? -3.472 -1.859 6.345 1.00 94.31 110 PHE A N 1
ATOM 891 C CA . PHE A 1 110 ? -2.955 -1.878 4.974 1.00 94.31 110 PHE A CA 1
ATOM 892 C C . PHE A 1 110 ? -2.404 -3.254 4.587 1.00 94.31 110 PHE A C 1
ATOM 894 O O . PHE A 1 110 ? -2.734 -3.776 3.528 1.00 94.31 110 PHE A O 1
ATOM 901 N N . GLN A 1 111 ? -1.581 -3.842 5.459 1.00 93.44 111 GLN A N 1
ATOM 902 C CA . GLN A 1 111 ? -0.989 -5.153 5.214 1.00 93.44 111 GLN A CA 1
ATOM 903 C C . GLN A 1 111 ? -2.064 -6.235 5.085 1.00 93.44 111 GLN A C 1
ATOM 905 O O . GLN A 1 111 ? -2.032 -7.004 4.136 1.00 93.44 111 GLN A O 1
ATOM 910 N N . TYR A 1 112 ? -3.065 -6.219 5.965 1.00 93.25 112 TYR A N 1
ATOM 911 C CA . TYR A 1 112 ? -4.189 -7.146 5.907 1.00 93.25 112 TYR A CA 1
ATOM 912 C C . TYR A 1 112 ? -4.998 -7.016 4.608 1.00 93.25 112 TYR A C 1
ATOM 914 O O . TYR A 1 112 ? -5.273 -8.014 3.950 1.00 93.25 112 TYR A O 1
ATOM 922 N N . LEU A 1 113 ? -5.340 -5.790 4.195 1.00 91.62 113 LEU A N 1
ATOM 923 C CA . LEU A 1 113 ? -6.063 -5.553 2.941 1.00 91.62 113 LEU A CA 1
ATOM 924 C C . LEU A 1 113 ? -5.245 -5.963 1.710 1.00 91.62 113 LEU A C 1
ATOM 926 O O . LEU A 1 113 ? -5.812 -6.446 0.734 1.00 91.62 113 LEU A O 1
ATOM 930 N N . ARG A 1 114 ? -3.922 -5.777 1.749 1.00 92.06 114 ARG A N 1
ATOM 931 C CA . ARG A 1 114 ? -3.022 -6.233 0.687 1.00 92.06 114 ARG A CA 1
ATOM 932 C C . ARG A 1 114 ? -3.001 -7.755 0.598 1.00 92.06 114 ARG A C 1
ATOM 934 O O . ARG A 1 114 ? -3.141 -8.279 -0.497 1.00 92.06 114 ARG A O 1
ATOM 941 N N . ASP A 1 115 ? -2.872 -8.442 1.727 1.00 91.88 115 ASP A N 1
ATOM 942 C CA . ASP A 1 115 ? -2.832 -9.905 1.755 1.00 91.88 115 ASP A CA 1
ATOM 943 C C . ASP A 1 115 ? -4.178 -10.498 1.264 1.00 91.88 115 ASP A C 1
ATOM 945 O O . ASP A 1 115 ? -4.196 -11.487 0.532 1.00 91.88 115 ASP A O 1
ATOM 949 N N . LEU A 1 116 ? -5.310 -9.844 1.568 1.00 90.19 116 LEU A N 1
ATOM 950 C CA . LEU A 1 116 ? -6.623 -10.193 1.005 1.00 90.19 116 LEU A CA 1
ATOM 951 C C . LEU A 1 116 ? -6.700 -9.969 -0.510 1.00 90.19 116 LEU A C 1
ATOM 953 O O . LEU A 1 116 ? -7.225 -10.820 -1.221 1.00 90.19 116 LEU A O 1
ATOM 957 N N . ALA A 1 117 ? -6.176 -8.845 -1.005 1.00 87.94 117 ALA A N 1
ATOM 958 C CA . ALA A 1 117 ? -6.147 -8.552 -2.436 1.00 87.94 117 ALA A CA 1
ATOM 959 C C . ALA A 1 117 ? -5.259 -9.537 -3.211 1.00 87.94 117 ALA A C 1
ATOM 961 O O . ALA A 1 117 ? -5.632 -9.941 -4.304 1.00 87.94 117 ALA A O 1
ATOM 962 N N . GLU A 1 118 ? -4.131 -9.958 -2.632 1.00 86.56 118 GLU A N 1
ATOM 963 C CA . GLU A 1 118 ? -3.254 -10.990 -3.204 1.00 86.56 118 GLU A CA 1
ATOM 964 C C . GLU A 1 118 ? -3.904 -12.383 -3.196 1.00 86.56 118 GLU A C 1
ATOM 966 O O . GLU A 1 118 ? -3.627 -13.181 -4.081 1.00 86.56 118 GLU A O 1
ATOM 971 N N . THR A 1 119 ? -4.765 -12.683 -2.217 1.00 83.88 119 THR A N 1
ATOM 972 C CA . THR A 1 119 ? -5.479 -13.975 -2.134 1.00 83.88 119 THR A CA 1
ATOM 973 C C . THR A 1 119 ? -6.701 -14.028 -3.062 1.00 83.88 119 THR A C 1
ATOM 975 O O . THR A 1 119 ? -7.162 -15.112 -3.413 1.00 83.88 119 THR A O 1
ATOM 978 N N . ALA A 1 120 ? -7.254 -12.869 -3.429 1.00 75.25 120 ALA A N 1
ATOM 979 C CA . ALA A 1 120 ? -8.419 -12.755 -4.304 1.00 75.25 120 ALA A CA 1
ATOM 980 C C . ALA A 1 120 ? -8.077 -12.750 -5.812 1.00 75.25 120 ALA A C 1
ATOM 982 O O . ALA A 1 120 ? -8.995 -12.905 -6.621 1.00 75.25 120 ALA A O 1
ATOM 983 N N . GLU A 1 121 ? -6.804 -12.547 -6.184 1.00 59.44 121 GLU A N 1
ATOM 984 C CA . GLU A 1 121 ? -6.276 -12.721 -7.555 1.00 59.44 121 GLU A CA 1
ATOM 985 C C . GLU A 1 121 ? -5.947 -14.190 -7.871 1.00 59.44 121 GLU A C 1
ATOM 987 O O . GLU A 1 121 ? -6.210 -14.598 -9.029 1.00 59.44 121 GLU A O 1
#